Protein AF-A0A6B9ZC86-F1 (afdb_monomer_lite)

Organism: NCBI:txid2703787

Structure (mmCIF, N/CA/C/O backbone):
data_AF-A0A6B9ZC86-F1
#
_entry.id   AF-A0A6B9ZC86-F1
#
loop_
_atom_site.group_PDB
_atom_site.id
_atom_site.type_symbol
_atom_site.label_atom_id
_atom_site.label_alt_id
_atom_site.label_comp_id
_atom_site.label_asym_id
_atom_site.label_entity_id
_atom_site.label_seq_id
_atom_site.pdbx_PDB_ins_code
_atom_site.Cartn_x
_atom_site.Cartn_y
_atom_site.Cartn_z
_atom_site.occupancy
_atom_site.B_is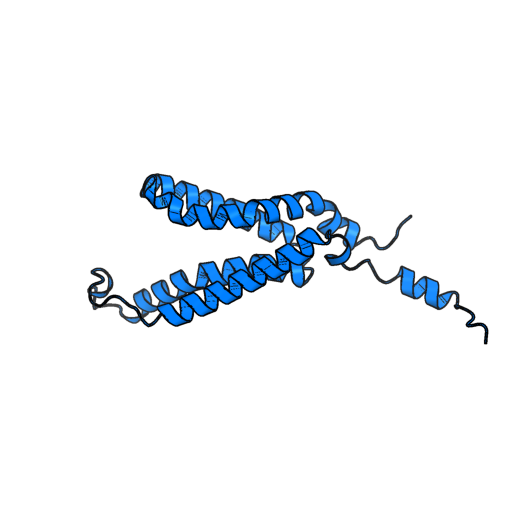o_or_equiv
_atom_site.auth_seq_id
_atom_site.auth_comp_id
_atom_site.auth_asym_id
_atom_site.auth_atom_id
_atom_site.pdbx_PDB_model_num
ATOM 1 N N . MET A 1 1 ? -31.739 -26.514 30.836 1.00 39.06 1 MET A N 1
ATOM 2 C CA . MET A 1 1 ? -30.289 -26.710 31.046 1.00 39.06 1 MET A CA 1
ATOM 3 C C . MET A 1 1 ? -29.706 -25.322 30.977 1.00 39.06 1 MET A C 1
ATOM 5 O O . MET A 1 1 ? -29.419 -24.840 29.889 1.00 39.06 1 MET A O 1
ATOM 9 N N . ASP A 1 2 ? -29.682 -24.649 32.120 1.00 46.84 2 ASP A N 1
ATOM 10 C CA . ASP A 1 2 ? -29.346 -23.233 32.186 1.00 46.84 2 ASP A CA 1
ATOM 11 C C . ASP A 1 2 ? -27.832 -23.134 32.316 1.00 46.84 2 ASP A C 1
ATOM 13 O O . ASP A 1 2 ? -27.235 -23.557 33.308 1.00 46.84 2 ASP A O 1
ATOM 17 N N . GLN A 1 3 ? -27.204 -22.694 31.230 1.00 52.38 3 GLN A N 1
ATOM 18 C CA . GLN A 1 3 ? -25.763 -22.569 31.111 1.00 52.38 3 GLN A CA 1
ATOM 19 C C . GLN A 1 3 ? -25.337 -21.375 31.972 1.00 52.38 3 GLN A C 1
ATOM 21 O O . GLN A 1 3 ? -25.428 -20.223 31.557 1.00 52.38 3 GLN A O 1
ATOM 26 N N . HIS A 1 4 ? -24.955 -21.654 33.218 1.00 52.44 4 HIS A N 1
ATOM 27 C CA . HIS A 1 4 ? -24.382 -20.671 34.132 1.00 52.44 4 HIS A CA 1
ATOM 28 C C . HIS A 1 4 ? -23.070 -20.156 33.522 1.00 52.44 4 HIS A C 1
ATOM 30 O O . HIS A 1 4 ? -22.043 -20.826 33.605 1.00 52.44 4 HIS A O 1
ATOM 36 N N . SER A 1 5 ? -23.107 -18.984 32.885 1.00 56.88 5 SER A N 1
ATOM 37 C CA . SER A 1 5 ? -21.904 -18.256 32.475 1.00 56.88 5 SER A CA 1
ATOM 38 C C . SER A 1 5 ? -21.087 -17.955 33.727 1.00 56.88 5 SER A C 1
ATOM 40 O O . SER A 1 5 ? -21.583 -17.293 34.647 1.00 56.88 5 SER A O 1
ATOM 42 N N . THR A 1 6 ? -19.870 -18.479 33.811 1.00 64.56 6 THR A N 1
ATOM 43 C CA . THR A 1 6 ? -19.034 -18.262 34.987 1.00 64.56 6 THR A CA 1
ATOM 44 C C . THR A 1 6 ? -18.374 -16.888 34.904 1.00 64.56 6 THR A C 1
ATOM 46 O O . THR A 1 6 ? -18.067 -16.379 33.831 1.00 64.56 6 THR A O 1
ATOM 49 N N . ILE A 1 7 ? -18.128 -16.270 36.058 1.00 57.94 7 ILE A N 1
ATOM 50 C CA . ILE A 1 7 ? -17.355 -15.019 36.195 1.00 57.94 7 ILE A CA 1
ATOM 51 C C . ILE A 1 7 ? -15.964 -15.091 35.539 1.00 57.94 7 ILE A C 1
ATOM 53 O O . ILE A 1 7 ? -15.396 -14.058 35.194 1.00 57.94 7 ILE A O 1
ATOM 57 N N . PHE A 1 8 ? -15.435 -16.299 35.329 1.00 55.84 8 PHE A N 1
ATOM 58 C CA . PHE A 1 8 ? -14.191 -16.528 34.601 1.00 55.84 8 PHE A CA 1
ATOM 59 C C . PHE A 1 8 ? -14.361 -16.413 33.086 1.00 55.84 8 PHE A C 1
ATOM 61 O O . PHE A 1 8 ? -13.442 -15.924 32.442 1.00 55.84 8 PHE A O 1
ATOM 68 N N . ASP A 1 9 ? -15.525 -16.766 32.531 1.00 56.88 9 ASP A N 1
ATOM 69 C CA . ASP A 1 9 ? -15.816 -16.593 31.102 1.00 56.88 9 ASP A CA 1
ATOM 70 C C . ASP A 1 9 ? -15.882 -15.101 30.743 1.00 56.88 9 ASP A C 1
ATOM 72 O O . ASP A 1 9 ? -15.270 -14.666 29.773 1.00 56.88 9 ASP A O 1
ATOM 76 N N . ALA A 1 10 ? -16.525 -14.286 31.589 1.00 56.16 10 ALA A N 1
ATOM 77 C CA . ALA A 1 10 ? -16.585 -12.834 31.406 1.00 56.16 10 ALA A CA 1
ATOM 78 C C . ALA A 1 10 ? -15.206 -12.158 31.543 1.00 56.16 10 ALA A C 1
ATOM 80 O O . ALA A 1 10 ? -14.908 -11.208 30.822 1.00 56.16 10 ALA A O 1
ATOM 81 N N . ALA A 1 11 ? -14.348 -12.655 32.443 1.00 57.12 11 ALA A N 1
ATOM 82 C CA . ALA A 1 11 ? -12.981 -12.159 32.600 1.00 57.12 11 ALA A CA 1
ATOM 83 C C . ALA A 1 11 ? -12.072 -12.572 31.426 1.00 57.12 11 ALA A C 1
ATOM 85 O O . ALA A 1 11 ? -11.294 -11.750 30.950 1.00 57.12 11 ALA A O 1
ATOM 86 N N . PHE A 1 12 ? -12.213 -13.799 30.911 1.00 54.78 12 PHE A N 1
ATOM 87 C CA . PHE A 1 12 ? -11.475 -14.278 29.734 1.00 54.78 12 PHE A CA 1
ATOM 88 C C . PHE A 1 12 ? -11.911 -13.577 28.440 1.00 54.78 12 PHE A C 1
ATOM 90 O O . PHE A 1 12 ? -11.084 -13.307 27.568 1.00 54.78 12 PHE A O 1
ATOM 97 N N . GLU A 1 13 ? -13.201 -13.259 28.299 1.00 53.19 13 GLU A N 1
ATOM 98 C CA . 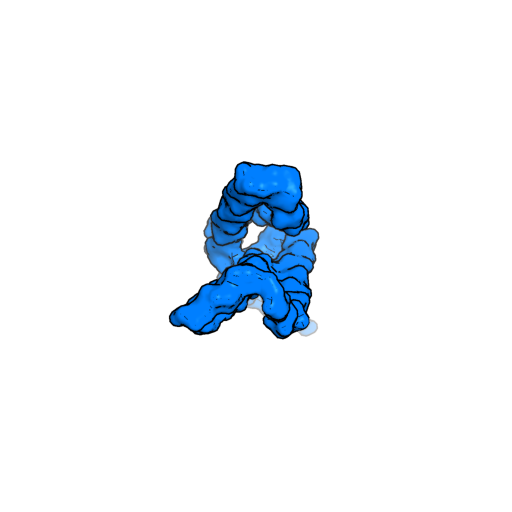GLU A 1 13 ? -13.705 -12.467 27.173 1.00 53.19 13 GLU A CA 1
ATOM 99 C C . GLU A 1 13 ? -13.273 -10.996 27.261 1.00 53.19 13 GLU A C 1
ATOM 101 O O . GLU A 1 13 ? -12.938 -10.404 26.234 1.00 53.19 13 GLU A O 1
ATOM 106 N N . ALA A 1 14 ? -13.193 -10.423 28.468 1.00 54.00 14 ALA A N 1
ATOM 107 C CA . ALA A 1 14 ? -12.659 -9.077 28.694 1.00 54.00 14 ALA A CA 1
ATOM 108 C C . ALA A 1 14 ? -11.147 -8.967 28.404 1.00 54.00 14 ALA A C 1
ATOM 110 O O . ALA A 1 14 ? -10.655 -7.885 28.077 1.00 54.00 14 ALA A O 1
ATOM 111 N N . GLU A 1 15 ? -10.411 -10.078 28.494 1.00 51.03 15 GLU A N 1
ATOM 112 C CA . GLU A 1 15 ? -8.957 -10.127 28.309 1.00 51.03 15 GLU A CA 1
ATOM 113 C C . GLU A 1 15 ? -8.522 -10.342 26.850 1.00 51.03 15 GLU A C 1
ATOM 115 O O . GLU A 1 15 ? -7.341 -10.202 26.535 1.00 51.03 15 GLU A O 1
ATOM 120 N N . ASN A 1 16 ? -9.448 -10.611 25.922 1.00 54.09 16 ASN A N 1
ATOM 121 C CA . ASN A 1 16 ? -9.126 -10.614 24.497 1.00 54.09 16 ASN A CA 1
ATOM 122 C C . ASN A 1 16 ? -9.174 -9.176 23.954 1.00 54.09 16 ASN A C 1
ATOM 124 O O . ASN A 1 16 ? -10.266 -8.673 23.668 1.00 54.09 16 ASN A O 1
ATOM 128 N N . PRO A 1 17 ? -8.026 -8.485 23.772 1.00 58.19 17 PRO A N 1
ATOM 129 C CA . PRO A 1 17 ? -8.037 -7.157 23.180 1.00 58.19 17 PRO A CA 1
ATOM 130 C C . PRO A 1 17 ? -8.735 -7.231 21.814 1.00 58.19 17 PRO A C 1
ATOM 132 O O . PRO A 1 17 ? -8.471 -8.163 21.043 1.00 58.19 17 PRO A O 1
ATOM 135 N N . PRO A 1 18 ? -9.628 -6.275 21.499 1.00 62.94 18 PRO A N 1
ATOM 136 C CA . PRO A 1 18 ? -10.370 -6.292 20.249 1.00 62.94 18 PRO A CA 1
ATOM 137 C C . PRO A 1 18 ? -9.386 -6.392 19.083 1.00 62.94 18 PRO A C 1
ATOM 139 O O . PRO A 1 18 ? -8.426 -5.616 18.997 1.00 62.94 18 PRO A O 1
ATOM 142 N N . ARG A 1 19 ? -9.602 -7.369 18.190 1.00 68.69 19 ARG A N 1
ATOM 143 C CA . ARG A 1 19 ? -8.741 -7.567 17.017 1.00 68.69 19 ARG A CA 1
A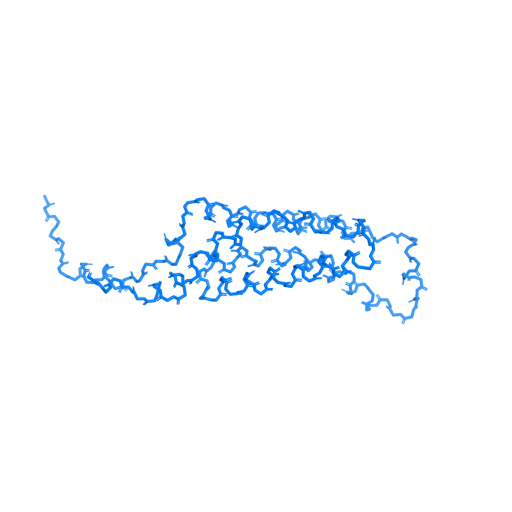TOM 144 C C . ARG A 1 19 ? -8.659 -6.258 16.245 1.00 68.69 19 ARG A C 1
ATOM 146 O O . ARG A 1 19 ? -9.673 -5.590 16.037 1.00 68.69 19 ARG A O 1
ATOM 153 N N . ARG A 1 20 ? -7.468 -5.869 15.776 1.00 75.25 20 ARG A N 1
ATOM 154 C CA . ARG A 1 20 ? -7.281 -4.548 15.135 1.00 75.25 20 ARG A CA 1
ATOM 155 C C . ARG A 1 20 ? -8.168 -4.409 13.905 1.00 75.25 20 ARG A C 1
ATOM 157 O O . ARG A 1 20 ? -8.673 -3.332 13.596 1.00 75.25 20 ARG A O 1
ATOM 164 N N . ARG A 1 21 ? -8.409 -5.534 13.231 1.00 74.38 21 ARG A N 1
ATOM 165 C CA . ARG A 1 21 ? -9.319 -5.642 12.097 1.00 74.38 21 ARG A CA 1
ATOM 166 C C . ARG A 1 21 ? -10.756 -5.259 12.442 1.00 74.38 21 ARG A C 1
ATOM 168 O O . ARG A 1 21 ? -11.458 -4.789 11.547 1.00 74.38 21 ARG A O 1
ATOM 175 N N . ASP A 1 22 ? -11.187 -5.390 13.695 1.00 77.38 22 ASP A N 1
ATOM 176 C CA . ASP A 1 22 ? -12.549 -5.046 14.092 1.00 77.38 22 ASP A CA 1
ATOM 177 C C . ASP A 1 22 ? -12.822 -3.543 14.137 1.00 77.38 22 ASP A C 1
ATOM 179 O O . ASP A 1 22 ? -13.931 -3.097 13.842 1.00 77.38 22 ASP A O 1
ATOM 183 N N . ILE A 1 23 ? -11.764 -2.757 14.321 1.00 80.00 23 ILE A N 1
ATOM 184 C CA . ILE A 1 23 ? -11.778 -1.294 14.250 1.00 80.00 23 ILE A CA 1
ATOM 185 C C . ILE A 1 23 ? -12.012 -0.813 12.806 1.00 80.00 23 ILE A C 1
ATOM 187 O O . ILE A 1 23 ? -12.496 0.299 12.574 1.00 80.00 23 ILE A O 1
ATOM 191 N N . LEU A 1 24 ? -11.697 -1.642 11.802 1.00 83.25 24 LEU A N 1
ATOM 192 C CA . LEU A 1 24 ? -11.901 -1.286 10.401 1.00 83.25 24 LEU A CA 1
ATOM 193 C C . LEU A 1 24 ? -13.389 -1.406 10.027 1.00 83.25 24 LEU A C 1
ATOM 195 O O . LEU A 1 24 ? -13.997 -2.462 10.238 1.00 83.25 24 LEU A O 1
ATOM 199 N N . PRO A 1 25 ? -13.980 -0.378 9.392 1.00 86.94 25 PRO A N 1
ATOM 200 C CA . PRO A 1 25 ? -15.335 -0.457 8.866 1.00 86.94 25 PRO A CA 1
ATOM 201 C C . PRO A 1 25 ? -15.395 -1.478 7.724 1.00 86.94 25 PRO A C 1
ATOM 203 O O . PRO A 1 25 ? -14.401 -1.703 7.029 1.00 86.94 25 PRO A O 1
ATOM 206 N N . LYS A 1 26 ? -16.573 -2.076 7.498 1.00 88.06 26 LYS A N 1
ATOM 207 C CA . LYS A 1 26 ? -16.769 -3.148 6.501 1.00 88.06 26 LYS A CA 1
ATOM 208 C C . LYS A 1 26 ? -16.202 -2.789 5.122 1.00 88.06 26 LYS A C 1
ATOM 210 O O . LYS A 1 26 ? -15.489 -3.597 4.541 1.00 88.06 26 LYS A O 1
ATOM 215 N N . TRP A 1 27 ? -16.431 -1.559 4.654 1.00 88.38 27 TRP A N 1
ATOM 216 C CA . TRP A 1 27 ? -15.921 -1.094 3.360 1.00 88.38 27 TRP A CA 1
ATOM 217 C C . TRP A 1 27 ? -14.388 -1.139 3.274 1.00 88.38 27 TRP A C 1
ATOM 219 O O . TRP A 1 27 ? -13.855 -1.543 2.249 1.00 88.38 27 TRP A O 1
ATOM 229 N N . LEU A 1 28 ? -13.673 -0.797 4.353 1.00 88.31 28 LEU A N 1
ATOM 230 C CA . LEU A 1 28 ? -12.209 -0.763 4.380 1.00 88.31 28 LEU A CA 1
ATOM 231 C C . LEU A 1 28 ? -11.615 -2.174 4.484 1.00 88.31 28 LEU A C 1
ATOM 233 O O . LEU A 1 28 ? -10.554 -2.441 3.920 1.00 88.31 28 LEU A O 1
ATOM 237 N N . ARG A 1 29 ? -12.325 -3.106 5.136 1.00 88.00 29 ARG A N 1
ATOM 238 C CA . ARG A 1 29 ? -11.972 -4.537 5.114 1.00 88.00 29 ARG A CA 1
ATOM 239 C C . ARG A 1 29 ? -12.089 -5.106 3.701 1.00 88.00 29 ARG A C 1
ATOM 241 O O . ARG A 1 29 ? -11.149 -5.743 3.235 1.00 88.00 29 ARG A O 1
ATOM 248 N N . THR A 1 30 ? -13.200 -4.833 3.012 1.00 89.56 30 THR A N 1
ATOM 249 C CA . THR A 1 30 ? -13.382 -5.224 1.606 1.00 89.56 30 THR A CA 1
ATOM 250 C C . THR A 1 30 ? -12.309 -4.593 0.729 1.00 89.56 30 THR A C 1
ATOM 252 O O . THR A 1 30 ? -11.677 -5.287 -0.056 1.00 89.56 30 THR A O 1
ATOM 255 N N . TYR A 1 31 ? -12.020 -3.307 0.937 1.00 89.56 31 TYR A N 1
ATOM 256 C CA . TYR A 1 31 ? -10.972 -2.605 0.207 1.00 89.56 31 TYR A CA 1
ATOM 257 C C . TYR A 1 31 ? -9.600 -3.270 0.391 1.00 89.56 31 TYR A C 1
ATOM 259 O O . TYR A 1 31 ? -8.878 -3.482 -0.576 1.00 89.56 31 TYR A O 1
ATOM 267 N N . THR A 1 32 ? -9.252 -3.659 1.621 1.00 88.75 32 THR A N 1
ATOM 268 C CA . THR A 1 32 ? -7.988 -4.356 1.922 1.00 88.75 32 THR A CA 1
ATOM 269 C C . THR A 1 32 ? -7.868 -5.658 1.125 1.00 88.75 32 THR A C 1
ATOM 271 O O . THR A 1 32 ? -6.811 -5.943 0.568 1.00 88.75 32 THR A O 1
ATOM 274 N N . LEU A 1 33 ? -8.958 -6.424 1.018 1.00 90.38 33 LEU A N 1
ATOM 275 C CA . LEU A 1 33 ? -9.003 -7.634 0.194 1.00 90.38 33 LEU A CA 1
ATOM 276 C C . LEU A 1 33 ? -8.866 -7.321 -1.298 1.00 90.38 33 LEU A C 1
ATOM 278 O O . LEU A 1 33 ? -8.128 -8.016 -1.990 1.00 90.38 33 LEU A O 1
ATOM 282 N N . CYS A 1 34 ? -9.512 -6.261 -1.787 1.00 90.56 34 CYS A N 1
ATOM 283 C CA . CYS A 1 34 ? -9.351 -5.804 -3.166 1.00 90.56 34 CYS A CA 1
ATOM 284 C C . CYS A 1 34 ? -7.902 -5.398 -3.468 1.00 90.56 34 CYS A C 1
ATOM 286 O O . CYS A 1 34 ? -7.399 -5.747 -4.527 1.00 90.56 34 CYS A O 1
ATOM 288 N N . VAL A 1 35 ? -7.209 -4.726 -2.542 1.00 88.44 35 VAL A N 1
ATOM 289 C CA . VAL A 1 35 ? -5.787 -4.355 -2.681 1.00 88.44 35 VAL A CA 1
ATOM 290 C C . VAL A 1 35 ? -4.897 -5.594 -2.769 1.00 88.44 35 VAL A C 1
ATOM 292 O O . VAL A 1 35 ? -4.025 -5.659 -3.630 1.00 88.44 35 VAL A O 1
ATOM 295 N N . ILE A 1 36 ? -5.140 -6.598 -1.921 1.00 89.81 36 ILE A N 1
ATOM 296 C CA . ILE A 1 36 ? -4.412 -7.874 -1.976 1.00 89.81 36 ILE A CA 1
ATOM 297 C C . ILE A 1 36 ? -4.689 -8.586 -3.306 1.00 89.81 36 ILE A C 1
ATOM 299 O O . ILE A 1 36 ? -3.753 -9.015 -3.975 1.00 89.81 36 ILE A O 1
ATOM 303 N N . GLY A 1 37 ? -5.958 -8.669 -3.716 1.00 89.81 37 GLY A N 1
ATOM 304 C CA . GLY A 1 37 ? -6.360 -9.274 -4.985 1.00 89.81 37 GLY A CA 1
ATOM 305 C C . GLY A 1 37 ? -5.732 -8.576 -6.192 1.00 89.81 37 GLY A C 1
ATOM 306 O O . GLY A 1 37 ? -5.180 -9.241 -7.062 1.00 89.81 37 GLY A O 1
ATOM 307 N N . LEU A 1 38 ? -5.734 -7.242 -6.212 1.00 88.81 38 LEU A N 1
ATOM 308 C CA . LEU A 1 38 ? -5.082 -6.436 -7.245 1.00 88.81 38 LEU A CA 1
ATOM 309 C C . LEU A 1 38 ? -3.568 -6.688 -7.281 1.00 88.81 38 LEU A C 1
ATOM 311 O O . LEU A 1 38 ? -2.996 -6.827 -8.356 1.00 88.81 38 LEU A O 1
ATOM 315 N N . GLY A 1 39 ? -2.927 -6.798 -6.116 1.00 86.69 39 GLY A N 1
ATOM 316 C CA . GLY A 1 39 ? -1.515 -7.156 -6.007 1.00 86.69 39 GLY A CA 1
ATOM 317 C C . GLY A 1 39 ? -1.200 -8.526 -6.615 1.00 86.69 39 GLY A C 1
ATOM 318 O O . GLY A 1 39 ? -0.256 -8.647 -7.393 1.00 86.69 39 GLY A O 1
ATOM 319 N N . ILE A 1 40 ? -2.033 -9.537 -6.347 1.00 89.62 40 ILE A N 1
ATOM 320 C CA . ILE A 1 40 ? -1.913 -10.875 -6.950 1.00 89.62 40 ILE A CA 1
ATOM 321 C C . ILE A 1 40 ? -2.111 -10.815 -8.470 1.00 89.62 40 ILE A C 1
ATOM 323 O O . ILE A 1 40 ? -1.340 -11.424 -9.208 1.00 89.62 40 ILE A O 1
ATOM 327 N N . ILE A 1 41 ? -3.105 -10.061 -8.948 1.00 88.88 41 ILE A N 1
ATOM 328 C CA . ILE A 1 41 ? -3.330 -9.856 -10.386 1.00 88.88 41 ILE A CA 1
ATOM 329 C C . ILE A 1 41 ? -2.095 -9.220 -11.027 1.00 88.88 41 ILE A C 1
ATOM 331 O O . ILE A 1 41 ? -1.662 -9.687 -12.078 1.00 88.88 41 ILE A O 1
ATOM 335 N N . PHE A 1 42 ? -1.487 -8.216 -10.387 1.00 85.62 42 PHE A N 1
ATOM 336 C CA . PHE A 1 42 ? -0.239 -7.635 -10.872 1.00 85.62 42 PHE A CA 1
ATOM 337 C C . PHE A 1 42 ? 0.898 -8.649 -10.885 1.00 85.62 42 PHE A C 1
ATOM 339 O O . PHE A 1 42 ? 1.600 -8.707 -11.883 1.00 85.62 42 PHE A O 1
ATOM 346 N N . PHE A 1 43 ? 1.047 -9.491 -9.859 1.00 86.44 43 PHE A N 1
ATOM 347 C CA . PHE A 1 43 ? 2.046 -10.564 -9.864 1.00 86.44 43 PHE A CA 1
ATOM 348 C C . PHE A 1 43 ? 1.861 -11.526 -11.042 1.00 86.44 43 PHE A C 1
ATOM 350 O O . PHE A 1 43 ? 2.825 -11.828 -11.745 1.00 86.44 43 PHE A O 1
ATOM 357 N N . ILE A 1 44 ? 0.627 -11.971 -11.293 1.00 86.94 44 ILE A N 1
ATOM 358 C CA . ILE A 1 44 ? 0.305 -12.854 -12.422 1.00 86.94 44 ILE A CA 1
ATOM 359 C C . ILE A 1 44 ? 0.597 -12.144 -13.743 1.00 86.94 44 ILE A C 1
ATOM 361 O O . ILE A 1 44 ? 1.278 -12.701 -14.598 1.00 86.94 44 ILE A O 1
ATOM 365 N N . TRP A 1 45 ? 0.143 -10.900 -13.900 1.00 83.25 45 TRP A N 1
ATOM 366 C CA . TRP A 1 45 ? 0.397 -10.109 -15.099 1.00 83.25 45 TRP A CA 1
ATOM 367 C C . TRP A 1 45 ? 1.899 -9.915 -15.343 1.00 83.25 45 TRP A C 1
ATOM 369 O O . TRP A 1 45 ? 2.372 -10.166 -16.447 1.00 83.25 45 TRP A O 1
ATOM 379 N N . THR A 1 46 ? 2.673 -9.578 -14.306 1.00 79.00 46 THR A N 1
ATOM 380 C CA . THR A 1 46 ? 4.134 -9.461 -14.399 1.00 79.00 46 THR A CA 1
ATOM 381 C C . THR A 1 46 ? 4.798 -10.788 -14.746 1.00 79.00 46 THR A C 1
ATOM 383 O O . THR A 1 46 ? 5.711 -10.794 -15.558 1.00 79.00 46 THR A O 1
ATOM 386 N N . ALA A 1 47 ? 4.327 -11.917 -14.212 1.00 80.69 47 ALA A N 1
ATOM 387 C CA . ALA A 1 47 ? 4.875 -13.234 -14.530 1.00 80.69 47 ALA A CA 1
ATOM 388 C C . ALA A 1 47 ? 4.582 -13.662 -15.975 1.00 80.69 47 ALA A C 1
ATOM 390 O O . ALA A 1 47 ? 5.432 -14.276 -16.617 1.00 80.69 47 ALA A O 1
ATOM 391 N N . LEU A 1 48 ? 3.408 -13.304 -16.502 1.00 80.38 48 LEU A N 1
ATOM 392 C CA . LEU A 1 48 ? 3.033 -13.557 -17.895 1.00 80.38 48 LEU A CA 1
ATOM 393 C C . LEU A 1 48 ? 3.781 -12.649 -18.882 1.00 80.38 48 LEU A C 1
ATOM 395 O O . LEU A 1 48 ? 4.029 -13.067 -20.009 1.00 80.38 48 LEU A O 1
ATOM 399 N N . MET A 1 49 ? 4.150 -11.432 -18.466 1.00 70.25 49 MET A N 1
ATOM 400 C CA . MET A 1 49 ? 4.874 -10.455 -19.294 1.00 70.25 49 MET A CA 1
ATOM 401 C C . MET A 1 49 ? 6.402 -10.518 -19.132 1.00 70.25 49 MET A C 1
ATOM 403 O O . MET A 1 49 ? 7.120 -10.070 -20.016 1.00 70.25 49 MET A O 1
ATOM 407 N N . ALA A 1 50 ? 6.918 -11.115 -18.053 1.00 63.31 50 ALA A N 1
ATOM 408 C CA . ALA A 1 50 ? 8.348 -11.327 -17.816 1.00 63.31 50 ALA A CA 1
ATOM 409 C C . ALA A 1 50 ? 9.115 -12.047 -18.951 1.00 63.31 50 ALA A C 1
ATOM 411 O O . ALA A 1 50 ? 10.281 -11.708 -19.144 1.00 63.31 50 ALA A O 1
ATOM 412 N N . PRO A 1 51 ? 8.538 -12.996 -19.723 1.00 57.41 51 PRO A N 1
ATOM 413 C CA . PRO A 1 51 ? 9.228 -13.556 -20.889 1.00 57.41 51 PRO A CA 1
ATOM 414 C C . PRO A 1 51 ? 9.311 -12.606 -22.100 1.00 57.41 51 PRO A C 1
ATOM 416 O O . PRO A 1 51 ? 9.981 -12.943 -23.072 1.00 57.41 51 PRO A O 1
ATOM 419 N N . ALA A 1 52 ? 8.679 -11.429 -22.069 1.00 53.88 52 ALA A N 1
ATOM 420 C CA . ALA A 1 52 ? 8.758 -10.428 -23.131 1.00 53.88 52 ALA A CA 1
ATOM 421 C C . ALA A 1 52 ? 9.869 -9.399 -22.852 1.00 53.88 52 ALA A C 1
ATOM 423 O O . ALA A 1 52 ? 9.607 -8.206 -22.721 1.00 53.88 52 ALA A O 1
ATOM 424 N N . SER A 1 53 ? 11.127 -9.838 -22.766 1.00 53.28 53 SER A N 1
ATOM 425 C CA . SER A 1 53 ? 12.243 -8.916 -23.013 1.00 53.28 53 SER A CA 1
ATOM 426 C C . SER A 1 53 ? 12.189 -8.524 -24.496 1.00 53.28 53 SER A C 1
ATOM 428 O O . SER A 1 53 ? 12.246 -9.422 -25.342 1.00 53.28 53 SER A O 1
ATOM 430 N N . PRO A 1 54 ? 12.031 -7.236 -24.854 1.00 50.03 54 PRO A N 1
ATOM 431 C CA . PRO A 1 54 ? 12.042 -6.830 -26.251 1.00 50.03 54 PRO A CA 1
ATOM 432 C C . PRO A 1 54 ? 13.382 -7.242 -26.880 1.00 50.03 54 PRO A C 1
ATOM 434 O O . PRO A 1 54 ? 14.426 -6.950 -26.294 1.00 50.03 54 PRO A O 1
ATOM 437 N N . PRO A 1 55 ? 13.393 -7.873 -28.066 1.00 51.62 55 PRO A N 1
ATOM 438 C CA . PRO A 1 55 ? 14.634 -8.176 -28.785 1.00 51.62 55 PRO A CA 1
ATOM 439 C C . PRO A 1 55 ? 15.464 -6.925 -29.130 1.00 51.62 55 PRO A C 1
ATOM 441 O O . PRO A 1 55 ? 16.653 -7.043 -29.398 1.00 51.62 55 PRO A O 1
ATOM 444 N N . ASP A 1 56 ? 14.836 -5.743 -29.104 1.00 48.69 56 ASP A N 1
ATOM 445 C CA . ASP A 1 56 ? 15.373 -4.462 -29.581 1.00 48.69 56 ASP A CA 1
ATOM 446 C C . ASP A 1 56 ? 15.648 -3.438 -28.466 1.00 48.69 56 ASP A C 1
ATOM 448 O O . ASP A 1 56 ? 15.799 -2.242 -28.733 1.00 48.69 56 ASP A O 1
ATOM 452 N N . ASP A 1 57 ? 15.713 -3.861 -27.200 1.00 53.62 57 ASP A N 1
ATOM 453 C CA . ASP A 1 57 ? 16.017 -2.922 -26.121 1.00 53.62 57 ASP A CA 1
ATOM 454 C C . ASP A 1 57 ? 17.490 -2.486 -26.226 1.00 53.62 57 ASP A C 1
ATOM 456 O O . ASP A 1 57 ? 18.422 -3.240 -25.943 1.00 53.62 57 ASP A O 1
ATOM 460 N N . SER A 1 58 ? 1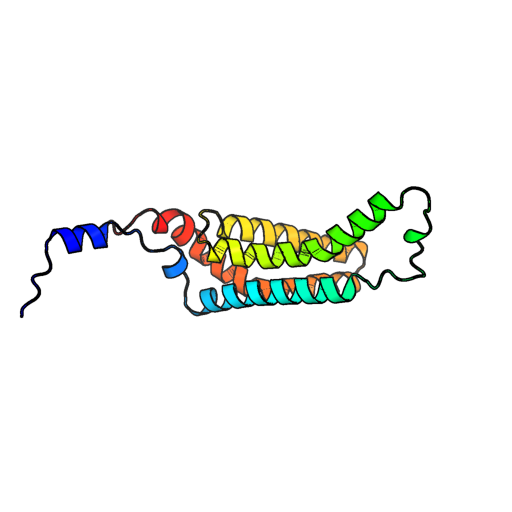7.723 -1.247 -26.656 1.00 50.12 58 SER A N 1
ATOM 461 C CA . SER A 1 58 ? 19.061 -0.668 -26.862 1.00 50.12 58 SER A CA 1
ATOM 462 C C . SER A 1 58 ? 19.920 -0.634 -25.586 1.00 50.12 58 SER A C 1
ATOM 464 O O . SER A 1 58 ? 21.137 -0.477 -25.666 1.00 50.12 58 SER A O 1
ATOM 466 N N . LEU A 1 59 ? 19.309 -0.859 -24.417 1.00 50.09 59 LEU A N 1
ATOM 467 C CA . LEU A 1 59 ? 19.968 -1.060 -23.123 1.00 50.09 59 LEU A CA 1
ATOM 468 C C . LEU A 1 59 ? 20.447 -2.506 -22.885 1.00 50.09 59 LEU A C 1
ATOM 470 O O . LEU A 1 59 ? 21.396 -2.708 -22.128 1.00 50.09 59 LEU A O 1
ATOM 474 N N . ALA A 1 60 ? 19.845 -3.504 -23.541 1.00 50.19 60 ALA A N 1
ATOM 475 C CA . ALA A 1 60 ? 20.268 -4.907 -23.490 1.00 50.19 60 ALA A CA 1
ATOM 476 C C . ALA A 1 60 ? 21.523 -5.176 -24.345 1.00 50.19 60 ALA A C 1
ATOM 478 O O . ALA A 1 60 ? 22.240 -6.147 -24.107 1.00 50.19 60 ALA A O 1
ATOM 479 N N . ASN A 1 61 ? 21.838 -4.275 -25.284 1.00 47.09 61 ASN A N 1
ATOM 480 C CA . ASN A 1 61 ? 23.041 -4.333 -26.120 1.00 47.09 61 ASN A CA 1
ATOM 481 C C . ASN A 1 61 ? 24.332 -3.870 -25.415 1.00 47.09 61 ASN A C 1
ATOM 483 O O . ASN A 1 61 ? 25.410 -3.954 -26.004 1.00 47.09 61 ASN A O 1
ATOM 487 N N . TYR A 1 62 ? 24.280 -3.455 -24.142 1.00 48.84 62 TYR A N 1
ATOM 488 C CA . TYR A 1 62 ? 25.481 -3.304 -23.306 1.00 48.84 62 TYR A CA 1
ATOM 489 C C . TYR A 1 62 ? 25.944 -4.682 -22.804 1.00 48.84 62 TYR A C 1
ATOM 491 O O . TYR A 1 62 ? 25.850 -5.029 -21.625 1.00 48.84 62 TYR A O 1
ATOM 499 N N . ALA A 1 63 ? 26.433 -5.482 -23.749 1.00 47.34 63 ALA A N 1
ATOM 500 C CA . ALA A 1 63 ? 26.787 -6.895 -23.651 1.00 47.34 63 ALA A CA 1
ATOM 501 C C . ALA A 1 63 ? 27.992 -7.233 -22.739 1.00 47.34 63 ALA A C 1
ATOM 503 O O . ALA A 1 63 ? 28.655 -8.244 -22.951 1.00 47.34 63 ALA A O 1
ATOM 504 N N . GLU A 1 64 ? 28.272 -6.449 -21.693 1.00 51.72 64 GLU A N 1
ATOM 505 C CA . GLU A 1 64 ? 29.360 -6.740 -20.742 1.00 51.72 64 GLU A CA 1
ATOM 506 C C . GLU A 1 64 ? 28.893 -7.059 -19.311 1.00 51.72 64 GLU A C 1
ATOM 508 O O . GLU A 1 64 ? 29.693 -7.526 -18.499 1.00 51.72 64 GLU A O 1
ATOM 513 N N . ARG A 1 65 ? 27.600 -6.904 -18.971 1.00 51.84 65 ARG A N 1
ATOM 514 C CA . ARG A 1 65 ? 27.045 -7.368 -17.676 1.00 51.84 65 ARG A CA 1
ATOM 515 C C . ARG A 1 65 ? 25.622 -7.937 -17.798 1.00 51.84 65 ARG A C 1
ATOM 517 O O . ARG A 1 65 ? 24.666 -7.303 -17.348 1.00 51.84 65 ARG A O 1
ATOM 524 N N . PRO A 1 66 ? 25.467 -9.166 -18.324 1.00 56.41 66 PRO A N 1
ATOM 525 C CA . PRO A 1 66 ? 24.156 -9.778 -18.557 1.00 56.41 66 PRO A CA 1
ATOM 526 C C . PRO A 1 66 ? 23.377 -10.112 -17.270 1.00 56.41 66 PRO A C 1
ATOM 528 O O . PRO A 1 66 ? 22.158 -10.233 -17.305 1.00 56.41 66 PRO A O 1
ATOM 531 N N . SER A 1 67 ? 24.030 -10.239 -16.110 1.00 60.25 67 SER A N 1
ATOM 532 C CA . SER A 1 67 ? 23.337 -10.575 -14.856 1.00 60.25 67 SER A CA 1
ATOM 533 C C . SER A 1 67 ? 22.694 -9.363 -14.174 1.00 60.25 67 SER A C 1
ATOM 535 O O . SER A 1 67 ? 21.564 -9.452 -13.706 1.00 60.25 67 SER A O 1
ATOM 537 N N . GLY A 1 68 ? 23.378 -8.216 -14.131 1.00 58.84 68 GLY A N 1
ATOM 538 C CA . GLY A 1 68 ? 22.914 -7.036 -13.391 1.00 58.84 68 GLY A CA 1
ATOM 539 C C . GLY A 1 68 ? 21.695 -6.356 -14.018 1.00 58.84 68 GLY A C 1
ATOM 540 O O . GLY A 1 68 ? 20.761 -6.002 -13.303 1.00 58.84 68 GLY A O 1
ATOM 541 N N . ALA A 1 69 ? 21.678 -6.219 -15.348 1.00 60.38 69 ALA A N 1
ATOM 542 C CA . ALA A 1 69 ? 20.563 -5.613 -16.078 1.00 60.38 69 ALA A CA 1
ATOM 543 C C . ALA A 1 69 ? 19.291 -6.474 -15.995 1.00 60.38 69 ALA A C 1
ATOM 545 O O . ALA A 1 69 ? 18.220 -5.963 -15.676 1.00 60.38 69 ALA A O 1
ATOM 546 N N . ASN A 1 70 ? 19.426 -7.794 -16.160 1.00 63.00 70 ASN A N 1
ATOM 547 C CA . ASN A 1 70 ? 18.310 -8.735 -16.041 1.00 63.00 70 ASN A CA 1
ATOM 548 C C . ASN A 1 70 ? 17.751 -8.785 -14.614 1.00 63.00 70 ASN A C 1
ATOM 550 O O . ASN A 1 70 ? 16.535 -8.788 -14.422 1.00 63.00 70 ASN A O 1
ATOM 554 N N . VAL A 1 71 ? 18.620 -8.764 -13.599 1.00 65.75 71 VAL A N 1
ATOM 555 C CA . VAL A 1 71 ? 18.195 -8.677 -12.195 1.00 65.75 71 VAL A CA 1
ATOM 556 C C . VAL A 1 71 ? 17.484 -7.348 -11.927 1.00 65.75 71 VAL A C 1
ATOM 558 O O . VAL A 1 71 ? 16.417 -7.351 -11.320 1.00 65.75 71 VAL A O 1
ATOM 561 N N . GLY A 1 72 ? 18.012 -6.225 -12.423 1.00 65.12 72 GLY A N 1
ATOM 562 C CA . GLY A 1 72 ? 17.393 -4.905 -12.286 1.00 65.12 72 GLY A CA 1
ATOM 563 C C . GLY A 1 72 ? 16.013 -4.816 -12.943 1.00 65.12 72 GLY A C 1
ATOM 564 O O . GLY A 1 72 ? 15.075 -4.329 -12.317 1.00 65.12 72 GLY A O 1
ATOM 565 N N . TYR A 1 73 ? 15.864 -5.356 -14.155 1.00 67.31 73 TYR A N 1
ATOM 566 C CA . TYR A 1 73 ? 14.587 -5.432 -14.868 1.00 67.31 73 TYR A CA 1
ATOM 567 C C . TYR A 1 73 ? 13.571 -6.314 -14.134 1.00 67.31 73 TYR A C 1
ATOM 569 O O . TYR A 1 73 ? 12.423 -5.917 -13.925 1.00 67.31 73 TYR A O 1
ATOM 577 N N . THR A 1 74 ? 14.008 -7.489 -13.675 1.00 68.75 74 THR A N 1
ATOM 578 C CA . THR A 1 74 ? 13.160 -8.409 -12.909 1.00 68.75 74 THR A CA 1
ATOM 579 C C . THR A 1 74 ? 12.688 -7.736 -11.619 1.00 68.75 74 THR A C 1
ATOM 581 O O . THR A 1 74 ? 11.492 -7.689 -11.342 1.00 68.75 74 THR A O 1
ATOM 584 N N . ILE A 1 75 ? 13.600 -7.124 -10.858 1.00 69.81 75 ILE A N 1
ATOM 585 C CA . ILE A 1 75 ? 13.254 -6.396 -9.633 1.00 69.81 75 ILE A CA 1
ATOM 586 C C . ILE A 1 75 ? 12.300 -5.240 -9.949 1.00 69.81 75 ILE A C 1
ATOM 588 O O . ILE A 1 75 ? 11.259 -5.135 -9.309 1.00 69.81 75 ILE A O 1
ATOM 592 N N . GLY A 1 76 ? 12.606 -4.408 -10.947 1.00 68.19 76 GLY A N 1
ATOM 593 C CA . GLY A 1 76 ? 11.777 -3.265 -11.336 1.00 68.19 76 GLY A CA 1
ATOM 594 C C . GLY A 1 76 ? 10.351 -3.655 -11.726 1.00 68.19 76 GLY A C 1
ATOM 595 O O . GLY A 1 76 ? 9.410 -2.940 -11.392 1.00 68.19 76 GLY A O 1
ATOM 596 N N . THR A 1 77 ? 10.182 -4.820 -12.351 1.00 71.50 77 THR A N 1
ATOM 597 C CA . THR A 1 77 ? 8.877 -5.327 -12.791 1.00 71.50 77 THR A CA 1
ATOM 598 C C . THR A 1 77 ? 8.048 -5.887 -11.628 1.00 71.50 77 THR A C 1
ATOM 600 O O . THR A 1 77 ? 6.860 -5.588 -11.522 1.00 71.50 77 THR A O 1
ATOM 603 N N . TYR A 1 78 ? 8.653 -6.647 -10.706 1.00 80.38 78 TYR A N 1
ATOM 604 C CA . TYR A 1 78 ? 7.927 -7.261 -9.580 1.00 80.38 78 TYR A CA 1
ATOM 605 C C . TYR A 1 78 ? 7.757 -6.341 -8.364 1.00 80.38 78 TYR A C 1
ATOM 607 O O . TYR A 1 78 ? 6.861 -6.557 -7.544 1.00 80.38 78 TYR A O 1
ATOM 615 N N . LEU A 1 79 ? 8.596 -5.316 -8.217 1.00 81.44 79 LEU A N 1
ATOM 616 C CA . LEU A 1 79 ? 8.596 -4.436 -7.049 1.00 81.44 79 LEU A CA 1
ATOM 617 C C . LEU A 1 79 ? 7.274 -3.663 -6.871 1.00 81.44 79 LEU A C 1
ATOM 619 O O . LEU A 1 79 ? 6.774 -3.645 -5.744 1.00 81.44 79 LEU A O 1
ATOM 623 N N . PRO A 1 80 ? 6.626 -3.120 -7.921 1.00 77.25 80 PRO A N 1
ATOM 624 C CA . PRO A 1 80 ? 5.289 -2.538 -7.805 1.00 77.25 80 PRO A CA 1
ATOM 625 C C . PRO A 1 80 ? 4.230 -3.543 -7.327 1.00 77.25 80 PRO A C 1
ATOM 627 O O . PRO A 1 80 ? 3.444 -3.227 -6.433 1.00 77.25 80 PRO A O 1
ATOM 630 N N . ALA A 1 81 ? 4.239 -4.771 -7.860 1.00 82.25 81 ALA A N 1
ATOM 631 C CA . ALA A 1 81 ? 3.297 -5.822 -7.469 1.00 82.25 81 ALA A CA 1
ATOM 632 C C . ALA A 1 81 ? 3.486 -6.232 -5.997 1.00 82.25 81 ALA A C 1
ATOM 634 O O . ALA A 1 81 ? 2.522 -6.306 -5.226 1.00 82.25 81 ALA A O 1
ATOM 635 N N . ALA A 1 82 ? 4.741 -6.412 -5.573 1.00 84.62 82 ALA A N 1
ATOM 636 C CA . ALA A 1 82 ? 5.103 -6.694 -4.188 1.00 84.62 82 ALA A CA 1
ATOM 637 C C . ALA A 1 82 ? 4.660 -5.567 -3.251 1.00 84.62 82 ALA A C 1
ATOM 639 O O . ALA A 1 82 ? 4.104 -5.823 -2.181 1.00 84.62 82 ALA A O 1
ATOM 640 N N . PHE A 1 83 ? 4.856 -4.320 -3.671 1.00 84.38 83 PHE A N 1
ATOM 641 C CA . PHE A 1 83 ? 4.502 -3.148 -2.889 1.00 84.38 83 PHE A CA 1
ATOM 642 C C . PHE A 1 83 ? 2.990 -3.035 -2.666 1.00 84.38 83 PHE A C 1
ATOM 644 O O . PHE A 1 83 ? 2.550 -2.910 -1.523 1.00 84.38 83 PHE A O 1
ATOM 651 N N . VAL A 1 84 ? 2.187 -3.147 -3.731 1.00 85.44 84 VAL A N 1
ATOM 652 C CA . VAL A 1 84 ? 0.714 -3.126 -3.650 1.00 85.44 84 VAL A CA 1
ATOM 653 C C . VAL A 1 84 ? 0.201 -4.246 -2.747 1.00 85.44 84 VAL A C 1
ATOM 655 O O . VAL A 1 84 ? -0.630 -4.019 -1.867 1.00 85.44 84 VAL A O 1
ATOM 658 N N . THR A 1 85 ? 0.745 -5.451 -2.909 1.00 87.38 85 THR A N 1
ATOM 659 C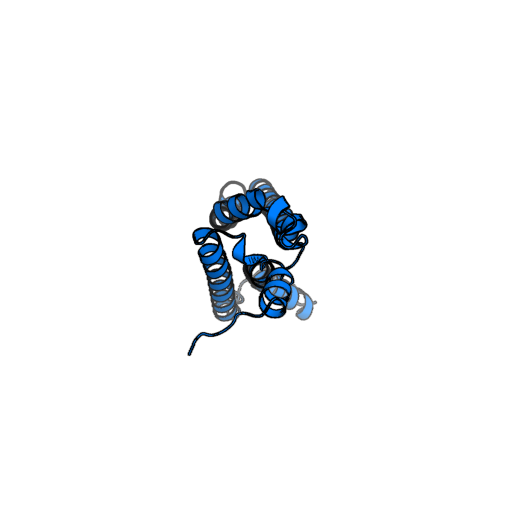 CA . THR A 1 85 ? 0.351 -6.606 -2.094 1.00 87.38 85 THR A CA 1
ATOM 660 C C . THR A 1 85 ? 0.696 -6.380 -0.620 1.00 87.38 85 THR A C 1
ATOM 662 O O . THR A 1 85 ? -0.135 -6.617 0.259 1.00 87.38 85 THR A O 1
ATOM 665 N N . MET A 1 86 ? 1.890 -5.849 -0.333 1.00 87.62 86 MET A N 1
ATOM 666 C CA . MET A 1 86 ? 2.331 -5.530 1.026 1.00 87.62 86 MET A CA 1
ATOM 667 C C . MET A 1 86 ? 1.420 -4.515 1.716 1.00 87.62 86 MET A C 1
ATOM 669 O O . MET A 1 86 ? 1.107 -4.701 2.890 1.00 87.62 86 MET A O 1
ATOM 673 N N . MET A 1 87 ? 0.946 -3.484 1.010 1.00 86.81 87 MET A N 1
ATOM 674 C CA . MET A 1 87 ? 0.049 -2.461 1.569 1.00 86.81 87 MET A CA 1
ATOM 675 C C . MET A 1 87 ? -1.232 -3.054 2.161 1.00 86.81 87 MET A C 1
ATOM 677 O O . MET A 1 87 ? -1.648 -2.656 3.252 1.00 86.81 87 MET A O 1
ATOM 681 N N . GLY A 1 88 ? -1.822 -4.033 1.472 1.00 85.94 88 GLY A N 1
ATOM 682 C CA . GLY A 1 88 ? -2.987 -4.767 1.959 1.00 85.94 88 GLY A CA 1
ATOM 683 C C . GLY A 1 88 ? -2.627 -5.815 3.014 1.00 85.94 88 GLY A C 1
ATOM 684 O O . GLY A 1 88 ? -3.285 -5.898 4.052 1.00 85.94 88 GLY A O 1
ATOM 685 N N . LEU A 1 89 ? -1.550 -6.580 2.803 1.00 88.50 89 LEU A N 1
ATOM 686 C CA . LEU A 1 89 ? -1.141 -7.655 3.711 1.00 88.50 89 LEU A CA 1
ATOM 687 C C . LEU A 1 89 ? -0.782 -7.157 5.110 1.00 88.50 89 LEU A C 1
ATOM 689 O O . LEU A 1 89 ? -1.169 -7.790 6.088 1.00 88.50 89 LEU A O 1
ATOM 693 N N . VAL A 1 90 ? -0.082 -6.027 5.247 1.00 88.88 90 VAL A N 1
ATOM 694 C CA . VAL A 1 90 ? 0.270 -5.512 6.582 1.00 88.88 90 VAL A CA 1
ATOM 695 C C . VAL A 1 90 ? -0.967 -5.117 7.389 1.00 88.88 90 VAL A C 1
ATOM 697 O O . VAL A 1 90 ? -0.974 -5.281 8.609 1.00 88.88 90 VAL A O 1
ATOM 700 N N . VAL A 1 91 ? -2.017 -4.636 6.717 1.00 86.56 91 VAL A N 1
ATOM 701 C CA . VAL A 1 91 ? -3.310 -4.314 7.335 1.00 86.56 91 VAL A CA 1
ATOM 702 C C . VAL A 1 91 ? -4.068 -5.599 7.666 1.00 86.56 91 VAL A C 1
ATOM 704 O O . VAL A 1 91 ? -4.589 -5.732 8.769 1.00 86.56 91 VAL A O 1
ATOM 707 N N . TRP A 1 92 ? -4.081 -6.571 6.752 1.00 86.88 92 TRP A N 1
ATOM 708 C CA . TRP A 1 92 ? -4.733 -7.866 6.957 1.00 86.88 92 TRP A CA 1
ATOM 709 C C . TRP A 1 92 ? -4.131 -8.676 8.108 1.00 86.88 92 TRP A C 1
ATOM 711 O O . TRP A 1 92 ? -4.864 -9.257 8.900 1.00 86.88 92 TRP A O 1
ATOM 721 N N . LEU A 1 93 ? -2.802 -8.672 8.228 1.00 86.62 93 LEU A N 1
ATOM 722 C CA . LEU A 1 93 ? -2.047 -9.319 9.305 1.00 86.62 93 LEU A CA 1
ATOM 723 C C . LEU A 1 93 ? -2.040 -8.504 10.607 1.00 86.62 93 LEU A C 1
ATOM 725 O O . LEU A 1 93 ? -1.247 -8.786 11.503 1.00 86.62 93 LEU A O 1
ATOM 729 N N . GLU A 1 94 ? -2.869 -7.462 10.695 1.00 84.88 94 GLU A N 1
ATOM 730 C CA . GLU A 1 94 ? -3.052 -6.647 11.895 1.00 84.88 94 GLU A CA 1
ATOM 731 C C . GLU A 1 94 ? -1.735 -6.071 12.450 1.00 84.88 94 GLU A C 1
ATOM 733 O O . GLU A 1 94 ? -1.556 -5.891 13.658 1.00 84.88 94 GLU A O 1
ATOM 738 N N . ARG A 1 95 ? -0.766 -5.761 11.572 1.00 84.38 95 ARG A N 1
ATOM 739 C CA . ARG A 1 95 ? 0.542 -5.262 12.013 1.00 84.38 95 ARG A CA 1
ATOM 740 C C . ARG A 1 95 ? 0.375 -3.926 12.731 1.00 84.38 95 ARG A C 1
ATOM 742 O O . ARG A 1 95 ? -0.270 -3.000 12.237 1.00 84.38 95 ARG A O 1
ATOM 749 N N . ARG A 1 96 ? 1.061 -3.779 13.870 1.00 80.31 96 ARG A N 1
ATOM 750 C CA . ARG A 1 96 ? 0.984 -2.573 14.713 1.00 80.31 96 ARG A CA 1
ATOM 751 C C . ARG A 1 96 ? 1.206 -1.278 13.932 1.00 80.31 96 ARG A C 1
ATOM 753 O O . ARG A 1 96 ? 0.462 -0.331 14.121 1.00 80.31 96 ARG A O 1
ATOM 760 N N . ARG A 1 97 ? 2.206 -1.253 13.048 1.00 83.88 97 ARG A N 1
ATOM 761 C CA . ARG A 1 97 ? 2.587 -0.082 12.238 1.00 83.88 97 ARG A CA 1
ATOM 762 C C . ARG A 1 97 ? 2.079 -0.158 10.789 1.00 83.88 97 ARG A C 1
ATOM 764 O O . ARG A 1 97 ? 2.657 0.473 9.914 1.00 83.88 97 ARG A O 1
ATOM 771 N N . ALA A 1 98 ? 1.025 -0.933 10.516 1.00 85.50 98 ALA A N 1
ATOM 772 C CA . ALA A 1 98 ? 0.469 -1.097 9.167 1.00 85.50 98 ALA A CA 1
ATOM 773 C C . ALA A 1 98 ? 0.032 0.234 8.536 1.00 85.50 98 ALA A C 1
ATOM 775 O O . ALA A 1 98 ? 0.274 0.475 7.354 1.00 85.50 98 ALA A O 1
ATOM 776 N N . ILE A 1 99 ? -0.586 1.109 9.332 1.00 84.50 99 ILE A N 1
ATOM 777 C CA . ILE A 1 99 ? -1.064 2.415 8.865 1.00 84.50 99 ILE A CA 1
ATOM 778 C C . ILE A 1 99 ? 0.111 3.366 8.638 1.00 84.50 99 ILE A C 1
ATOM 780 O O . ILE A 1 99 ? 0.145 4.045 7.616 1.00 84.50 99 ILE A O 1
ATOM 784 N N . LEU A 1 100 ? 1.113 3.360 9.524 1.00 87.06 100 LEU A N 1
ATOM 785 C CA . LEU A 1 100 ? 2.351 4.114 9.319 1.00 87.06 100 LEU A CA 1
ATOM 786 C C . LEU A 1 100 ? 3.101 3.667 8.056 1.00 87.06 100 LEU A C 1
ATOM 788 O O . LEU A 1 100 ? 3.548 4.517 7.292 1.00 87.06 100 LEU A O 1
ATOM 792 N N . PHE A 1 101 ? 3.204 2.357 7.810 1.00 87.94 101 PHE A N 1
ATOM 793 C CA . PHE A 1 101 ? 3.775 1.822 6.571 1.00 87.94 101 PHE A CA 1
ATOM 794 C C . PHE A 1 101 ? 3.025 2.368 5.355 1.00 87.94 101 PHE A C 1
ATOM 796 O O . PHE A 1 101 ? 3.641 2.979 4.492 1.00 87.94 101 PHE A O 1
ATOM 803 N N . ASN A 1 102 ? 1.693 2.257 5.340 1.00 88.06 102 ASN A N 1
ATOM 804 C CA . ASN A 1 102 ? 0.867 2.778 4.250 1.00 88.06 102 ASN A CA 1
ATOM 805 C C . ASN A 1 102 ? 0.990 4.305 4.072 1.00 88.06 102 ASN A C 1
ATOM 807 O O . ASN A 1 102 ? 0.901 4.800 2.952 1.00 88.06 102 ASN A O 1
ATOM 811 N N . MET A 1 103 ? 1.245 5.051 5.151 1.00 86.44 103 MET A N 1
ATOM 812 C CA . MET A 1 103 ? 1.499 6.493 5.104 1.00 86.44 103 MET A CA 1
ATOM 813 C C . MET A 1 103 ? 2.820 6.813 4.411 1.00 86.44 103 MET A C 1
ATOM 815 O O . MET A 1 103 ? 2.841 7.598 3.465 1.00 86.44 103 MET A O 1
ATOM 819 N N . ILE A 1 104 ? 3.906 6.162 4.831 1.00 88.75 104 ILE A N 1
ATOM 820 C CA . ILE A 1 104 ? 5.221 6.304 4.196 1.00 88.75 104 ILE A CA 1
ATOM 821 C C . ILE A 1 104 ? 5.125 5.888 2.727 1.00 88.75 104 ILE A C 1
ATOM 823 O O . ILE A 1 104 ? 5.611 6.599 1.851 1.00 88.75 104 ILE A O 1
ATOM 827 N N . SER A 1 105 ? 4.413 4.796 2.452 1.00 86.00 105 SER A N 1
ATOM 828 C CA . SER A 1 105 ? 4.137 4.327 1.103 1.00 86.00 105 SER A CA 1
ATOM 829 C C . SER A 1 105 ? 3.425 5.375 0.249 1.00 86.00 105 SER A C 1
ATOM 831 O O . SER A 1 105 ? 3.851 5.611 -0.876 1.00 86.00 105 SER A O 1
ATOM 833 N N . SER A 1 106 ? 2.386 6.039 0.767 1.00 86.38 106 SER A N 1
ATOM 834 C CA . SER A 1 106 ? 1.675 7.087 0.021 1.00 86.38 106 SER A CA 1
ATOM 835 C C . SER A 1 106 ? 2.558 8.295 -0.303 1.00 86.38 106 SER A C 1
ATOM 837 O O . SER A 1 106 ? 2.474 8.838 -1.402 1.00 86.38 106 SER A O 1
ATOM 839 N N . ILE A 1 107 ? 3.449 8.678 0.619 1.00 88.00 107 ILE A N 1
ATOM 840 C CA . ILE A 1 107 ? 4.380 9.798 0.427 1.00 88.00 107 ILE A CA 1
ATOM 841 C C . ILE A 1 107 ? 5.412 9.434 -0.641 1.00 88.00 107 ILE A C 1
ATOM 843 O O . ILE A 1 107 ? 5.654 10.215 -1.559 1.00 88.00 107 ILE A O 1
ATOM 847 N N . PHE A 1 108 ? 5.978 8.228 -0.552 1.00 85.94 108 PHE A N 1
ATOM 848 C CA . PHE A 1 108 ? 6.930 7.719 -1.534 1.00 85.94 108 PHE A CA 1
ATOM 849 C C . PHE A 1 108 ? 6.315 7.646 -2.938 1.00 85.94 108 PHE A C 1
ATOM 851 O O . PHE A 1 108 ? 6.923 8.112 -3.899 1.00 85.94 108 PHE A O 1
ATOM 858 N N . TRP A 1 109 ? 5.080 7.148 -3.059 1.00 83.44 109 TRP A N 1
ATOM 859 C CA . TRP A 1 109 ? 4.354 7.136 -4.332 1.00 83.44 109 TRP A CA 1
ATOM 860 C C . TRP A 1 109 ? 4.063 8.538 -4.865 1.00 83.44 109 TRP A C 1
ATOM 862 O O . TRP A 1 109 ? 4.252 8.780 -6.053 1.00 83.44 109 TRP A O 1
ATOM 872 N N . GLY A 1 110 ? 3.643 9.474 -4.008 1.00 84.19 110 GLY A N 1
ATOM 873 C CA . GLY A 1 110 ? 3.432 10.867 -4.405 1.00 84.19 110 GLY A CA 1
ATOM 874 C C . GLY A 1 110 ? 4.706 11.509 -4.960 1.00 84.19 110 GLY A C 1
ATOM 875 O O . GLY A 1 110 ? 4.660 12.174 -5.994 1.00 84.19 110 GLY A O 1
ATOM 876 N N . PHE A 1 111 ? 5.852 11.240 -4.328 1.00 87.44 111 PHE A N 1
ATOM 877 C CA . PHE A 1 111 ? 7.154 11.682 -4.824 1.00 87.44 111 PHE A CA 1
ATOM 878 C C . PHE A 1 111 ? 7.506 11.043 -6.173 1.00 87.44 111 PHE A C 1
ATOM 880 O O . PHE A 1 111 ? 7.950 11.747 -7.072 1.00 87.44 111 PHE A O 1
ATOM 887 N N . LEU A 1 112 ? 7.254 9.743 -6.350 1.00 83.31 112 LEU A N 1
ATOM 888 C CA . LEU A 1 112 ? 7.467 9.036 -7.620 1.00 83.31 112 LEU A CA 1
ATOM 889 C C . LEU A 1 112 ? 6.633 9.622 -8.764 1.00 83.31 112 LEU A C 1
ATOM 891 O O . LEU A 1 112 ? 7.151 9.823 -9.862 1.00 83.31 112 LEU A O 1
ATOM 895 N N . VAL A 1 113 ? 5.359 9.930 -8.510 1.00 83.69 113 VAL A N 1
ATOM 896 C CA . VAL A 1 113 ? 4.472 10.564 -9.497 1.00 83.69 113 VAL A CA 1
ATOM 897 C C . VAL A 1 113 ? 4.967 11.965 -9.844 1.00 83.69 113 VAL A C 1
ATOM 899 O O . VAL A 1 113 ? 5.037 12.308 -11.021 1.00 83.69 113 VAL A O 1
ATOM 902 N N . LEU A 1 114 ? 5.360 12.759 -8.844 1.00 86.06 114 LEU A N 1
ATOM 903 C CA . LEU A 1 114 ? 5.909 14.094 -9.070 1.00 86.06 114 LEU A CA 1
ATOM 904 C C . LEU A 1 114 ? 7.225 14.038 -9.857 1.00 86.06 114 LEU A C 1
ATOM 906 O O . LEU A 1 114 ? 7.388 14.774 -10.822 1.00 86.06 114 LEU A O 1
ATOM 910 N N . ALA A 1 115 ? 8.138 13.141 -9.487 1.00 84.81 115 ALA A N 1
ATOM 911 C CA . ALA A 1 115 ? 9.396 12.937 -10.196 1.00 84.81 115 ALA A CA 1
ATOM 912 C C . ALA A 1 115 ? 9.155 12.504 -11.650 1.00 84.81 115 ALA A C 1
ATOM 914 O O . ALA A 1 115 ? 9.793 13.028 -12.558 1.00 84.81 115 ALA A O 1
ATOM 915 N N . SER A 1 116 ? 8.185 11.614 -11.884 1.00 80.56 116 SER A N 1
ATOM 916 C CA . SER A 1 116 ? 7.809 11.164 -13.231 1.00 80.56 116 SER A CA 1
ATOM 917 C C . SER A 1 116 ? 7.196 12.290 -14.062 1.00 80.56 116 SER A C 1
ATOM 919 O O . SER A 1 116 ? 7.520 12.425 -15.239 1.00 80.56 116 SER A O 1
ATOM 921 N N . LEU A 1 117 ? 6.358 13.134 -13.455 1.00 84.12 117 LEU A N 1
ATOM 922 C CA . LEU A 1 117 ? 5.801 14.323 -14.099 1.00 84.12 117 LEU A CA 1
ATOM 923 C C . LEU A 1 117 ? 6.898 15.332 -14.467 1.00 84.12 117 LEU A C 1
ATOM 925 O O . LEU A 1 117 ? 6.871 15.893 -15.559 1.00 84.12 117 LEU A O 1
ATOM 929 N N . LEU A 1 118 ? 7.867 15.556 -13.577 1.00 86.06 118 LEU A N 1
ATOM 930 C CA . LEU A 1 118 ? 8.985 16.470 -13.825 1.00 86.06 118 LEU A CA 1
ATOM 931 C C . LEU A 1 118 ? 9.943 15.939 -14.900 1.00 86.06 118 LEU A C 1
ATOM 933 O O . LEU A 1 118 ? 10.468 16.727 -15.680 1.00 86.06 118 LEU A O 1
ATOM 937 N N . ALA A 1 119 ? 10.160 14.623 -14.955 1.00 83.56 119 ALA A N 1
ATOM 938 C CA . ALA A 1 119 ? 11.073 13.996 -15.908 1.00 83.56 119 ALA A CA 1
ATOM 939 C C . ALA A 1 119 ? 10.453 13.785 -17.299 1.00 83.56 119 ALA A C 1
ATOM 941 O O . ALA A 1 119 ? 11.124 13.989 -18.307 1.00 83.56 119 ALA A O 1
ATOM 942 N N . TYR A 1 120 ? 9.182 13.377 -17.361 1.00 80.56 120 TYR A N 1
ATOM 943 C CA . TYR A 1 120 ? 8.534 12.910 -18.593 1.00 80.56 120 TYR A CA 1
ATOM 944 C C . TYR A 1 120 ? 7.283 13.710 -18.980 1.00 80.56 120 TYR A C 1
ATOM 946 O O . TYR A 1 120 ? 6.627 13.379 -19.966 1.00 80.56 120 TYR A O 1
ATOM 954 N N . GLY A 1 121 ? 6.923 14.755 -18.229 1.00 79.94 121 GLY A N 1
ATOM 955 C CA . GLY A 1 121 ? 5.728 15.560 -18.482 1.00 79.94 121 GLY A CA 1
ATOM 956 C C . GLY A 1 121 ? 4.423 14.791 -18.247 1.00 79.94 121 GLY A C 1
ATOM 957 O O . GLY A 1 121 ? 4.362 13.848 -17.457 1.00 79.94 121 GLY A O 1
ATOM 958 N N . LEU A 1 122 ? 3.354 15.189 -18.946 1.00 78.06 122 LEU A N 1
ATOM 959 C CA . LEU A 1 122 ? 2.027 14.561 -18.841 1.00 78.06 122 LEU A CA 1
ATOM 960 C C . LEU A 1 122 ? 2.025 13.033 -19.078 1.00 78.06 122 LEU A C 1
ATOM 962 O O . LEU A 1 122 ? 1.326 12.343 -18.338 1.00 78.06 122 LEU A O 1
ATOM 966 N N . PRO A 1 123 ? 2.812 12.466 -20.018 1.00 73.38 123 PRO A N 1
ATOM 967 C CA . PRO A 1 123 ? 2.955 11.012 -20.159 1.00 73.38 123 PRO A CA 1
ATOM 968 C C . PRO A 1 123 ? 3.442 10.300 -18.886 1.00 73.38 123 PRO A C 1
ATOM 970 O O . PRO A 1 123 ? 3.033 9.172 -18.613 1.00 73.38 123 PRO A O 1
ATOM 973 N N . GLY A 1 124 ? 4.250 10.974 -18.060 1.00 66.94 124 GLY A N 1
ATOM 974 C CA . GLY A 1 124 ? 4.721 10.463 -16.770 1.00 66.94 124 GLY A CA 1
ATOM 975 C C . GLY A 1 124 ? 3.610 10.256 -15.732 1.00 66.94 124 GLY A C 1
ATOM 976 O O . GLY A 1 124 ? 3.808 9.537 -14.753 1.00 66.94 124 GLY A O 1
ATOM 977 N N . LEU A 1 125 ? 2.414 10.819 -15.952 1.00 69.19 125 LEU A N 1
ATOM 978 C CA . LEU A 1 125 ? 1.246 10.608 -15.089 1.00 69.19 125 LEU A CA 1
ATOM 979 C C . LEU A 1 125 ? 0.584 9.242 -15.281 1.00 69.19 125 LEU A C 1
ATOM 981 O O . LEU A 1 125 ? -0.228 8.858 -14.438 1.00 69.19 125 LEU A O 1
ATOM 985 N N . GLY A 1 126 ? 0.937 8.483 -16.326 1.00 67.12 126 GLY A N 1
ATOM 986 C CA . GLY A 1 126 ? 0.418 7.127 -16.534 1.00 67.12 126 GLY A CA 1
ATOM 987 C C . GLY A 1 126 ? 0.649 6.218 -15.319 1.00 67.12 126 GLY A C 1
ATOM 988 O O . GLY A 1 126 ? -0.251 5.487 -14.911 1.00 67.12 126 GLY A O 1
ATOM 989 N N . MET A 1 127 ? 1.804 6.355 -14.655 1.00 60.34 127 MET A N 1
ATOM 990 C CA . MET A 1 127 ? 2.098 5.674 -13.383 1.00 60.34 127 MET A CA 1
ATOM 991 C C . MET A 1 127 ? 1.220 6.168 -12.221 1.00 60.34 127 MET A C 1
ATOM 993 O O . MET A 1 127 ? 0.856 5.392 -11.340 1.00 60.34 127 MET A O 1
ATOM 997 N N . GLY A 1 128 ? 0.842 7.449 -12.224 1.00 65.31 128 GLY A N 1
ATOM 998 C CA . GLY A 1 128 ? -0.000 8.063 -11.196 1.00 65.31 128 GLY A CA 1
ATOM 999 C C . GLY A 1 128 ? -1.470 7.644 -11.247 1.00 65.31 128 GLY A C 1
ATOM 1000 O O . GLY A 1 128 ? -2.161 7.755 -10.235 1.00 65.31 128 GLY A O 1
ATOM 1001 N N . PHE A 1 129 ? -1.955 7.108 -12.370 1.00 70.06 129 PHE A N 1
ATOM 1002 C CA . PHE A 1 129 ? -3.337 6.627 -12.474 1.00 70.06 129 PHE A CA 1
ATOM 1003 C C . PHE A 1 129 ? -3.617 5.476 -11.496 1.00 70.06 129 PHE A C 1
ATOM 1005 O O . PHE A 1 129 ? -4.643 5.455 -10.817 1.00 70.06 129 PHE A O 1
ATOM 1012 N N . ILE A 1 130 ? -2.653 4.564 -11.338 1.00 72.00 130 ILE A N 1
ATOM 1013 C CA . ILE A 1 130 ? -2.733 3.468 -10.365 1.00 72.00 130 ILE A CA 1
ATOM 1014 C C . ILE A 1 130 ? -2.761 4.013 -8.926 1.00 72.00 130 ILE A C 1
ATOM 1016 O O . ILE A 1 130 ? -3.485 3.480 -8.085 1.00 72.00 130 ILE A O 1
ATOM 1020 N N . CYS A 1 131 ? -2.062 5.117 -8.636 1.00 71.31 131 CYS A N 1
ATOM 1021 C CA . CYS A 1 131 ? -2.081 5.749 -7.312 1.00 71.31 131 CYS A CA 1
ATOM 1022 C C . CYS A 1 131 ? -3.472 6.235 -6.904 1.00 71.31 131 CYS A C 1
ATOM 1024 O O . CYS A 1 131 ? -3.827 6.127 -5.731 1.00 71.31 131 CYS A O 1
ATOM 1026 N N . MET A 1 132 ? -4.273 6.742 -7.850 1.00 76.69 132 MET A N 1
ATOM 1027 C CA . MET A 1 132 ? -5.624 7.234 -7.556 1.00 76.69 132 MET A CA 1
ATOM 1028 C C . MET A 1 132 ? -6.525 6.136 -6.993 1.00 76.69 132 MET A C 1
ATOM 1030 O O . MET A 1 132 ? -7.368 6.421 -6.140 1.00 76.69 132 MET A O 1
ATOM 1034 N N . LEU A 1 133 ? -6.301 4.879 -7.396 1.00 79.31 133 LEU A N 1
ATOM 1035 C CA . LEU A 1 133 ? -7.021 3.741 -6.838 1.00 79.31 133 LEU A CA 1
ATOM 1036 C C . LEU A 1 133 ? -6.773 3.643 -5.331 1.00 79.31 133 LEU A C 1
ATOM 1038 O O . LEU A 1 133 ? -7.723 3.485 -4.587 1.00 79.31 133 LEU A O 1
ATOM 1042 N N . PHE A 1 134 ? -5.552 3.854 -4.839 1.00 82.06 134 PHE A N 1
ATOM 1043 C CA . PHE A 1 134 ? -5.235 3.712 -3.410 1.00 82.06 134 PHE A CA 1
ATOM 1044 C C . PHE A 1 134 ? -5.601 4.926 -2.544 1.00 82.06 134 PHE A C 1
ATOM 1046 O O . PHE A 1 134 ? -5.565 4.832 -1.316 1.00 82.06 134 PHE A O 1
ATOM 1053 N N . VAL A 1 135 ? -6.004 6.056 -3.129 1.00 82.31 135 VAL A N 1
ATOM 1054 C CA . VAL A 1 135 ? -6.341 7.271 -2.363 1.00 82.31 135 VAL A CA 1
ATOM 1055 C C . VAL A 1 135 ? -7.489 7.042 -1.361 1.00 82.31 135 VAL A C 1
ATOM 1057 O O . VAL A 1 135 ? -7.304 7.351 -0.179 1.00 82.31 135 VAL A O 1
ATOM 1060 N N . PRO A 1 136 ? -8.642 6.444 -1.734 1.00 82.12 136 PRO A N 1
ATOM 1061 C CA . PRO A 1 136 ? -9.705 6.119 -0.778 1.00 82.12 136 PRO A CA 1
ATOM 1062 C C . PRO A 1 136 ? -9.246 5.173 0.340 1.00 82.12 136 PRO A C 1
ATOM 1064 O O . PRO A 1 136 ? -9.674 5.318 1.488 1.00 82.12 136 PRO A O 1
ATOM 1067 N N . PHE A 1 137 ? -8.347 4.235 0.025 1.00 83.62 137 PHE A N 1
ATOM 1068 C CA . PHE A 1 137 ? -7.768 3.301 0.992 1.00 83.62 137 PHE A CA 1
ATOM 1069 C C . PHE A 1 137 ? -6.929 4.025 2.043 1.00 83.62 137 PHE A C 1
ATOM 1071 O O . PHE A 1 137 ? -7.137 3.842 3.243 1.00 83.62 137 PHE A O 1
ATOM 1078 N N . TRP A 1 138 ? -6.029 4.903 1.599 1.00 86.12 138 TRP A N 1
ATOM 1079 C CA . TRP A 1 138 ? -5.188 5.714 2.474 1.00 86.12 138 TRP A CA 1
ATOM 1080 C C . TRP A 1 138 ? -6.003 6.640 3.362 1.00 86.12 138 TRP A C 1
ATOM 1082 O O . TRP A 1 138 ? -5.806 6.647 4.576 1.00 86.12 138 TRP A O 1
ATOM 1092 N N . ILE A 1 139 ? -6.978 7.354 2.791 1.00 86.38 139 ILE A N 1
ATOM 1093 C CA . ILE A 1 139 ? -7.868 8.237 3.555 1.00 86.38 139 ILE A CA 1
ATOM 1094 C C . ILE A 1 139 ? -8.607 7.444 4.643 1.00 86.38 139 ILE A C 1
ATOM 1096 O O . ILE A 1 139 ? -8.700 7.897 5.787 1.00 86.38 139 ILE A O 1
ATOM 1100 N N . GLY A 1 140 ? -9.111 6.253 4.305 1.00 84.69 140 GLY A N 1
ATOM 1101 C CA . GLY A 1 140 ? -9.784 5.363 5.251 1.00 84.69 140 GLY A CA 1
ATOM 1102 C C . GLY A 1 140 ? -8.889 4.918 6.404 1.00 84.69 140 GLY A C 1
ATOM 1103 O O . GLY A 1 140 ? -9.308 4.974 7.561 1.00 84.69 140 GLY A O 1
ATOM 1104 N N . LEU A 1 141 ? -7.656 4.508 6.097 1.00 85.88 141 LEU A N 1
ATOM 1105 C CA . LEU A 1 141 ? -6.685 4.066 7.096 1.00 85.88 141 LEU A CA 1
ATOM 1106 C C . LEU A 1 141 ? -6.205 5.218 7.984 1.00 85.88 141 LEU A C 1
ATOM 1108 O O . LEU A 1 141 ? -6.162 5.068 9.203 1.00 85.88 141 LEU A O 1
ATOM 1112 N N . PHE A 1 142 ? -5.889 6.386 7.418 1.00 86.19 142 PHE A N 1
ATOM 1113 C CA . PHE A 1 142 ? -5.352 7.513 8.189 1.00 86.19 142 PHE A CA 1
ATOM 1114 C C . PHE A 1 142 ? -6.328 8.031 9.235 1.00 86.19 142 PHE A C 1
ATOM 1116 O O . PHE A 1 142 ? -5.920 8.286 10.369 1.00 86.19 142 PHE A O 1
ATOM 1123 N N . LYS A 1 143 ? -7.624 8.083 8.908 1.00 86.00 143 LYS A N 1
ATOM 1124 C CA . LYS A 1 143 ? -8.671 8.455 9.872 1.00 86.00 143 LYS A CA 1
ATOM 1125 C C . LYS A 1 143 ? -8.722 7.531 11.092 1.00 86.00 143 LYS A C 1
ATOM 1127 O O . LYS A 1 143 ? -9.243 7.932 12.126 1.00 86.00 143 LYS A O 1
ATOM 1132 N N . ARG A 1 144 ? -8.183 6.311 10.991 1.00 83.56 144 ARG A N 1
ATOM 1133 C CA . ARG A 1 144 ? -8.197 5.301 12.060 1.00 83.56 144 ARG A CA 1
ATOM 1134 C C . ARG A 1 144 ? -6.822 4.979 12.630 1.00 83.56 144 ARG A C 1
ATOM 1136 O O . ARG A 1 144 ? -6.703 4.037 13.408 1.00 83.56 144 ARG A O 1
ATOM 1143 N N . LYS A 1 145 ? -5.793 5.770 12.303 1.00 83.94 145 LYS A N 1
ATOM 1144 C CA . LYS A 1 145 ? -4.424 5.561 12.797 1.00 83.94 145 LYS A CA 1
ATOM 1145 C C . LYS A 1 145 ? -4.368 5.457 14.319 1.00 83.94 145 LYS A C 1
ATOM 1147 O O . LYS A 1 145 ? -3.803 4.502 14.839 1.00 83.94 145 LYS A O 1
ATOM 1152 N N . TYR A 1 146 ? -4.967 6.422 15.017 1.00 80.25 146 TYR A N 1
ATOM 1153 C CA . TYR A 1 146 ? -4.947 6.465 16.480 1.00 80.25 146 TYR A CA 1
ATOM 1154 C C . TYR A 1 146 ? -5.625 5.231 17.090 1.00 80.25 146 TYR A C 1
ATOM 1156 O O . TYR A 1 146 ? -5.026 4.539 17.910 1.00 80.25 146 TYR A O 1
ATOM 1164 N N . GLN A 1 147 ? -6.817 4.889 16.596 1.00 80.50 147 GLN A N 1
ATOM 1165 C CA . GLN A 1 147 ? -7.575 3.723 17.051 1.00 80.50 147 GLN A CA 1
ATOM 1166 C C . GLN A 1 147 ? -6.794 2.418 16.824 1.00 80.50 147 GLN A C 1
ATOM 1168 O O . GLN A 1 147 ? -6.670 1.570 17.703 1.00 80.50 147 GLN A O 1
ATOM 1173 N N . TRP A 1 148 ? -6.177 2.283 15.652 1.00 80.38 148 TRP A N 1
ATOM 1174 C CA . TRP A 1 148 ? -5.389 1.110 15.290 1.00 80.38 148 TRP A CA 1
ATOM 1175 C C . TRP A 1 148 ? -4.095 0.975 16.090 1.00 80.38 148 TRP A C 1
ATOM 1177 O O . TRP A 1 148 ? -3.730 -0.135 16.465 1.00 80.38 148 TRP A O 1
ATOM 1187 N N . GLU A 1 149 ? -3.354 2.065 16.306 1.00 78.56 149 GLU A N 1
ATOM 1188 C CA . GLU A 1 149 ? -2.025 2.031 16.928 1.00 78.56 149 GLU A CA 1
ATOM 1189 C C . GLU A 1 149 ? -2.079 2.071 18.459 1.00 78.56 149 GLU A C 1
ATOM 1191 O O . GLU A 1 149 ? -1.186 1.496 19.090 1.00 78.56 149 GLU A O 1
ATOM 1196 N N . VAL A 1 150 ? -3.106 2.708 19.035 1.00 73.12 150 VAL A N 1
ATOM 1197 C CA . VAL A 1 150 ? -3.215 3.023 20.469 1.00 73.12 150 VAL A CA 1
ATOM 1198 C C . VAL A 1 150 ? -4.401 2.315 21.131 1.00 73.12 150 VAL A C 1
ATOM 1200 O O . VAL A 1 150 ? -4.201 1.651 22.147 1.00 73.12 150 VAL A O 1
ATOM 1203 N N . GLU A 1 151 ? -5.611 2.402 20.571 1.00 66.19 151 GLU A N 1
ATOM 1204 C CA . GLU A 1 151 ? -6.819 1.826 21.201 1.00 66.19 151 GLU A CA 1
ATOM 1205 C C . GLU A 1 151 ? -6.850 0.298 21.093 1.00 66.19 151 GLU A C 1
ATOM 1207 O O . GLU A 1 151 ? -7.191 -0.373 22.055 1.00 66.19 151 GLU A O 1
ATOM 1212 N N . ALA A 1 152 ? -6.357 -0.278 19.994 1.00 59.06 152 ALA A N 1
ATOM 1213 C CA . ALA A 1 152 ? -6.277 -1.733 19.820 1.00 59.06 152 ALA A CA 1
ATOM 1214 C C . ALA A 1 152 ? -5.296 -2.451 20.780 1.00 59.06 152 ALA A C 1
ATOM 1216 O O . ALA A 1 152 ? -5.139 -3.667 20.717 1.00 59.06 152 ALA A O 1
ATOM 1217 N N . ILE A 1 153 ? -4.563 -1.698 21.610 1.00 56.56 153 ILE A N 1
ATOM 1218 C CA . ILE A 1 153 ? -3.680 -2.210 22.674 1.00 56.56 153 ILE A CA 1
ATOM 1219 C C . ILE A 1 153 ? -4.379 -2.123 24.039 1.00 56.56 153 ILE A C 1
ATOM 1221 O O . ILE A 1 153 ? -4.088 -2.909 24.934 1.00 56.56 153 ILE A O 1
ATOM 1225 N N . ARG A 1 154 ? -5.309 -1.175 24.196 1.00 51.31 154 ARG A N 1
ATOM 1226 C CA . ARG A 1 154 ? -6.117 -0.988 25.398 1.00 51.31 154 ARG A CA 1
ATOM 1227 C C . ARG A 1 154 ? -7.425 -1.751 25.211 1.00 51.31 154 ARG A C 1
ATOM 1229 O O . ARG A 1 154 ? -8.429 -1.169 24.815 1.00 51.31 154 ARG A O 1
ATOM 1236 N N . GLY A 1 155 ? -7.406 -3.061 25.451 1.00 47.25 155 GLY A N 1
ATOM 1237 C CA . GLY A 1 155 ? -8.654 -3.793 25.670 1.00 47.25 155 GLY 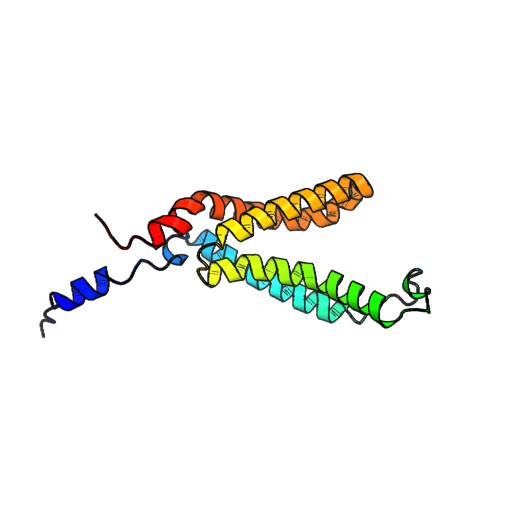A CA 1
ATOM 1238 C C . GLY A 1 155 ? -9.504 -3.049 26.704 1.00 47.25 155 GLY A C 1
ATOM 1239 O O . GLY A 1 155 ? -8.964 -2.611 27.715 1.00 47.25 155 GLY A O 1
ATOM 1240 N N . SER A 1 156 ? -10.776 -2.821 26.364 1.00 45.22 156 SER A N 1
ATOM 1241 C CA . SER A 1 156 ? -11.885 -2.408 27.236 1.00 45.22 156 SER A CA 1
ATOM 1242 C C . SER A 1 156 ? -11.491 -1.845 28.611 1.00 45.22 156 SER A C 1
ATOM 1244 O O . SER A 1 156 ? -11.646 -2.503 29.634 1.00 45.22 156 SER A O 1
ATOM 1246 N N . GLY A 1 157 ? -10.978 -0.617 28.639 1.00 41.66 157 GLY A N 1
ATOM 1247 C CA . GLY A 1 157 ? -10.800 0.150 29.869 1.00 41.66 157 GLY A CA 1
ATOM 1248 C C . GLY A 1 157 ? -11.819 1.276 29.926 1.00 41.66 157 GLY A C 1
ATOM 1249 O O . GLY A 1 157 ? -11.428 2.424 29.744 1.00 41.66 157 GLY A O 1
ATOM 1250 N N . ASN A 1 158 ? -13.097 0.927 30.073 1.00 36.94 158 ASN A N 1
ATOM 1251 C CA . ASN A 1 158 ? -14.188 1.777 30.555 1.00 36.94 158 ASN A CA 1
ATOM 1252 C C . ASN A 1 158 ? -15.297 0.883 31.105 1.00 36.94 158 ASN A C 1
ATOM 1254 O O . ASN A 1 158 ? -15.664 -0.071 30.383 1.00 36.94 158 ASN A O 1
#

Sequence (158 aa):
MDQHSTIFDAAFEAENPPRRRDILPKWLRTYTLCVIGLGIIFFIWTALMAPASPPDDSLANYAERPSGANVGYTIGTYLPAAFVTMMGLVVWLERRRAILFNMISSIFWGFLVLASLLAYGLPGLGMGFICMLFVPFWIGLFKRKYQWEVEAIRGSGN

Foldseek 3Di:
DDPPDDPVNVVVVLPPQPQLCVLADPVLLVLLVVLLVVLVVLVVVLVVCLVPPDPPDPVCVPPPDNPPVNVVVNCVSNVVSVLSNLLSVCVVVLPLCSLVSVVVVLVVQVVQLVVLCVVPNPVSCVSVVVVVSCPVNNVSSVVCNCCSNPVSVDRDPD

Radius of gyration: 22.06 Å; chains: 1; bounding box: 60×43×66 Å

Secondary structure (DSSP, 8-state):
------HHHHHHHHTSPPPGGGGS-HHHHHHHHHHHHHHHHHHHHHHHHTT---TT-TTTT-TT-HHHHHHHHHHHHHHHHHHHHHHHHHHHTT-TTHHHHHHHHHHHHHHHHHHHHHHH-GGGGHHHHHHHHHHHHHHHHHTTHHHHHTGGGS----

pLDDT: mean 73.46, std 14.63, range [36.94, 90.56]